Protein AF-A0A7S2H1F2-F1 (afdb_monomer)

Sequence (102 aa):
DGMLYHALPGRTVLTLVASVLFWLPLVRELCVWTRCIDASKPVAERALRKKCSLMIIPGGEAEQIATAYGREEVKLRKRFGFVKLALAHDAALVPCYVFGCV

Radius of gyration: 14.15 Å; Cα contacts (8 Å, |Δi|>4): 100; chains: 1; bounding box: 30×34×37 Å

Structure (mmCIF, N/CA/C/O backbone):
data_AF-A0A7S2H1F2-F1
#
_entry.id   AF-A0A7S2H1F2-F1
#
loop_
_atom_site.group_PDB
_atom_site.id
_atom_site.type_symbol
_atom_site.label_atom_id
_atom_site.label_alt_id
_atom_site.label_comp_id
_atom_site.label_asym_id
_atom_site.label_entity_id
_atom_site.label_seq_id
_atom_site.pdbx_PDB_ins_code
_atom_site.Cartn_x
_atom_site.Cartn_y
_atom_site.Cartn_z
_atom_site.occupancy
_atom_site.B_iso_or_equiv
_atom_site.auth_seq_id
_atom_site.auth_comp_id
_atom_site.auth_asym_id
_atom_site.auth_atom_id
_atom_site.pdbx_PDB_model_num
ATOM 1 N N . ASP A 1 1 ? -12.274 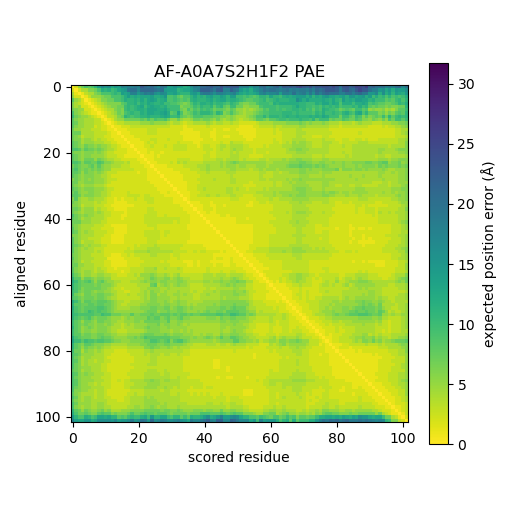16.152 -3.257 1.00 50.66 1 ASP A N 1
ATOM 2 C CA . ASP A 1 1 ? -13.057 14.910 -3.046 1.00 50.66 1 ASP A CA 1
ATOM 3 C C . ASP A 1 1 ? -12.289 13.607 -3.287 1.00 50.66 1 ASP A C 1
ATOM 5 O O . ASP A 1 1 ? -12.767 12.559 -2.887 1.00 50.66 1 ASP A O 1
ATOM 9 N N . GLY A 1 2 ? -11.041 13.646 -3.779 1.00 56.06 2 GLY A N 1
ATOM 10 C CA . GLY A 1 2 ? -10.198 12.455 -3.966 1.00 56.06 2 GLY A CA 1
ATOM 11 C C . GLY A 1 2 ? -10.497 11.739 -5.286 1.00 56.06 2 GLY A C 1
ATOM 12 O O . GLY A 1 2 ? -11.649 11.652 -5.699 1.00 56.06 2 GLY A O 1
ATOM 13 N N . MET A 1 3 ? -9.460 11.219 -5.951 1.00 61.94 3 MET A N 1
ATOM 14 C CA . MET A 1 3 ? -9.554 10.607 -7.293 1.00 61.94 3 MET A CA 1
ATOM 15 C C . MET A 1 3 ? -10.586 9.471 -7.413 1.00 61.94 3 MET A C 1
ATOM 17 O O . MET A 1 3 ? -11.028 9.165 -8.513 1.00 61.94 3 MET A O 1
ATOM 21 N N . LEU A 1 4 ? -10.970 8.838 -6.301 1.00 66.75 4 LEU A N 1
ATOM 22 C CA . LEU A 1 4 ? -11.790 7.622 -6.292 1.00 66.75 4 LEU A CA 1
ATOM 23 C C . LEU A 1 4 ? -13.218 7.831 -5.797 1.00 66.75 4 LEU A C 1
ATOM 25 O O . LEU A 1 4 ? -13.968 6.863 -5.734 1.00 66.75 4 LEU A O 1
ATOM 29 N N . TYR A 1 5 ? -13.613 9.055 -5.439 1.00 66.19 5 TYR A N 1
ATOM 30 C CA . TYR A 1 5 ? -14.941 9.300 -4.866 1.00 66.19 5 TYR A CA 1
ATOM 31 C C . TYR A 1 5 ? -16.075 8.822 -5.780 1.00 66.19 5 TYR A C 1
ATOM 33 O O . TYR A 1 5 ? -17.022 8.193 -5.315 1.00 66.19 5 TYR A O 1
ATOM 41 N N . HIS A 1 6 ? -15.933 9.044 -7.089 1.00 71.00 6 HIS A N 1
ATOM 42 C CA . HIS A 1 6 ? -16.897 8.570 -8.083 1.00 71.00 6 HIS A CA 1
ATOM 43 C C . HIS A 1 6 ? -16.872 7.050 -8.276 1.00 71.00 6 HIS A C 1
ATOM 45 O O . HIS A 1 6 ? -17.910 6.458 -8.555 1.00 71.00 6 HIS A O 1
ATOM 51 N N . ALA A 1 7 ? -15.710 6.413 -8.115 1.00 71.62 7 ALA A 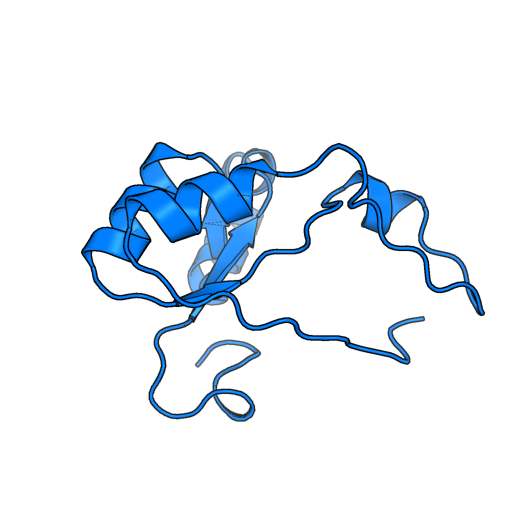N 1
ATOM 52 C CA . ALA A 1 7 ? -15.564 4.969 -8.284 1.00 71.62 7 ALA A CA 1
ATOM 53 C C . ALA A 1 7 ? -16.046 4.176 -7.055 1.00 71.62 7 ALA A C 1
ATOM 55 O O . ALA A 1 7 ? -16.467 3.031 -7.188 1.00 71.62 7 ALA A O 1
ATOM 56 N N . LEU A 1 8 ? -15.976 4.768 -5.856 1.00 77.44 8 LEU A N 1
ATOM 57 C CA . LEU A 1 8 ? -16.294 4.120 -4.579 1.00 77.44 8 LEU A CA 1
ATOM 58 C C . LEU A 1 8 ? -17.170 5.036 -3.696 1.00 77.44 8 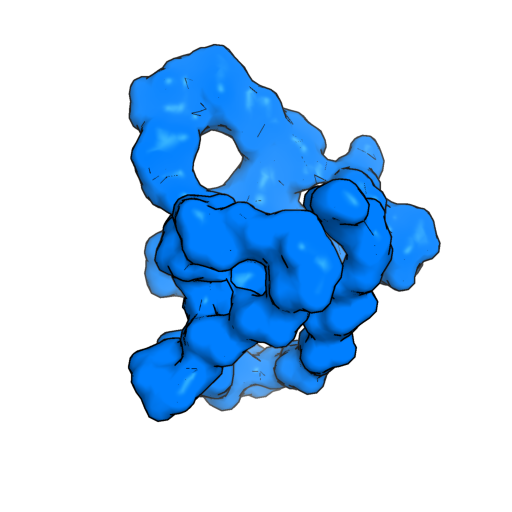LEU A C 1
ATOM 60 O O . LEU A 1 8 ? -16.707 5.528 -2.658 1.00 77.44 8 LEU A O 1
ATOM 64 N N . PRO A 1 9 ? -18.440 5.273 -4.080 1.00 75.62 9 PRO A N 1
ATOM 65 C CA . PRO A 1 9 ? -19.320 6.191 -3.364 1.00 75.62 9 PRO A CA 1
ATOM 66 C C . PRO A 1 9 ? -19.563 5.734 -1.920 1.00 75.62 9 PRO A C 1
ATOM 68 O O . PRO A 1 9 ? -19.742 4.550 -1.629 1.00 75.62 9 PRO A O 1
ATOM 71 N N . GLY A 1 10 ? -19.558 6.691 -0.989 1.00 81.31 10 GLY A N 1
ATOM 72 C CA . GLY A 1 10 ? -19.806 6.435 0.435 1.00 81.31 10 GLY A CA 1
ATOM 73 C C . GLY A 1 10 ? -18.654 5.758 1.188 1.00 81.31 10 GLY A C 1
ATOM 74 O O . GLY A 1 10 ? -18.820 5.395 2.354 1.00 81.31 10 GLY A O 1
ATOM 75 N N . ARG A 1 11 ? -17.478 5.587 0.566 1.00 82.38 11 ARG A N 1
ATOM 76 C CA . ARG A 1 11 ? -16.289 5.026 1.222 1.00 82.38 11 ARG A CA 1
ATOM 77 C C . ARG A 1 11 ? -15.200 6.078 1.384 1.00 82.38 11 ARG A C 1
ATOM 79 O O . ARG A 1 11 ? -14.760 6.710 0.430 1.00 82.38 11 ARG A O 1
ATOM 86 N N . THR A 1 12 ? -14.702 6.212 2.610 1.00 88.44 12 THR A N 1
ATOM 87 C CA . THR A 1 12 ? -13.500 6.999 2.886 1.00 88.44 12 THR A CA 1
ATOM 88 C C . THR A 1 12 ? -12.276 6.183 2.495 1.00 88.44 12 THR A C 1
ATOM 90 O O . THR A 1 12 ? -11.764 5.404 3.301 1.00 88.44 12 THR A O 1
ATOM 93 N N . VAL A 1 13 ? -11.823 6.356 1.255 1.00 91.31 13 VAL A N 1
ATOM 94 C CA . VAL A 1 13 ? -10.616 5.706 0.734 1.00 91.31 13 VAL A CA 1
ATOM 95 C C . VAL A 1 13 ? -9.394 6.578 1.017 1.00 91.31 13 VAL A C 1
ATOM 97 O O . VAL A 1 13 ? -9.427 7.797 0.821 1.00 91.31 13 VAL A O 1
ATOM 100 N N . LEU A 1 14 ? -8.333 5.952 1.521 1.00 93.69 14 LEU A N 1
ATOM 101 C CA . LEU A 1 14 ? -7.014 6.547 1.715 1.00 93.69 14 LEU A CA 1
ATOM 102 C C . LEU A 1 14 ? -5.989 5.742 0.917 1.00 93.69 14 LEU A C 1
ATOM 104 O O . LEU A 1 14 ? -5.969 4.512 0.995 1.00 93.69 14 LEU A O 1
ATOM 108 N N . THR A 1 15 ? -5.133 6.430 0.171 1.00 93.62 15 THR A N 1
ATOM 109 C CA . THR A 1 15 ? -4.126 5.783 -0.679 1.00 93.62 15 THR A CA 1
ATOM 110 C C . THR A 1 15 ? -2.798 5.711 0.057 1.00 93.62 15 THR A C 1
ATOM 112 O O . THR A 1 15 ? -2.305 6.730 0.538 1.00 93.62 15 THR A O 1
ATOM 115 N N . LEU A 1 16 ? -2.209 4.519 0.159 1.00 94.75 16 LEU A N 1
ATOM 116 C CA . LEU A 1 16 ? -0.876 4.365 0.736 1.00 94.75 16 LEU A CA 1
ATOM 117 C C . LEU A 1 16 ? 0.188 4.757 -0.291 1.00 94.75 16 LEU A C 1
ATOM 119 O O . LEU A 1 16 ? 0.224 4.202 -1.389 1.00 94.75 16 LEU A O 1
ATOM 123 N N . VAL A 1 17 ? 1.074 5.679 0.081 1.00 94.19 17 VAL A N 1
ATOM 124 C CA . VAL A 1 17 ? 2.169 6.155 -0.775 1.00 94.19 17 VAL A CA 1
ATOM 125 C C . VAL A 1 17 ? 3.513 6.119 -0.049 1.00 94.19 17 VAL A C 1
ATOM 127 O O . VAL A 1 17 ? 3.578 6.019 1.179 1.00 94.19 17 VAL A O 1
ATOM 130 N N . ALA A 1 18 ? 4.604 6.176 -0.814 1.00 92.69 18 ALA A N 1
ATOM 131 C CA . ALA A 1 18 ? 5.956 6.113 -0.273 1.00 92.69 18 ALA A CA 1
ATOM 132 C C . ALA A 1 18 ? 6.229 7.260 0.717 1.00 92.69 18 ALA A C 1
ATOM 134 O O . ALA A 1 18 ? 5.904 8.419 0.455 1.00 92.69 18 ALA A O 1
ATOM 135 N N . SER A 1 19 ? 6.884 6.936 1.834 1.00 92.00 19 SER A N 1
ATOM 136 C CA . SER A 1 19 ? 7.187 7.879 2.920 1.00 92.00 19 SER A CA 1
ATOM 137 C C . SER A 1 19 ? 8.026 9.078 2.473 1.00 92.00 19 SER A C 1
ATOM 139 O O . SER A 1 19 ? 7.865 10.180 2.995 1.00 92.00 19 SER A O 1
ATOM 141 N N . VAL A 1 20 ? 8.868 8.888 1.452 1.00 91.00 20 VAL A N 1
ATOM 142 C CA . VAL A 1 20 ? 9.705 9.939 0.854 1.00 91.00 20 VAL A CA 1
ATOM 143 C C . VAL A 1 20 ? 8.890 11.132 0.340 1.00 91.00 20 VAL A C 1
ATOM 145 O O . VAL A 1 20 ? 9.365 12.264 0.389 1.00 91.00 20 VAL A O 1
ATOM 148 N N . LEU A 1 21 ? 7.634 10.922 -0.078 1.00 90.69 21 LEU A N 1
ATOM 149 C CA . LEU A 1 21 ? 6.761 12.008 -0.537 1.00 90.69 21 LEU A CA 1
ATOM 150 C C . LEU A 1 21 ? 6.413 12.995 0.587 1.00 90.69 21 LEU A C 1
ATOM 152 O O . LEU A 1 21 ? 6.125 14.157 0.317 1.00 90.69 21 LEU A O 1
ATOM 156 N N . PHE A 1 22 ? 6.482 12.557 1.848 1.00 91.62 22 PHE A N 1
ATOM 157 C CA . PHE A 1 22 ? 6.199 13.391 3.016 1.00 91.62 22 PHE A CA 1
ATOM 158 C C . PHE A 1 22 ? 7.414 14.191 3.505 1.00 91.62 22 PHE A C 1
ATOM 160 O O . PHE A 1 22 ? 7.272 14.990 4.429 1.00 91.62 22 PHE A O 1
ATOM 167 N N . TRP A 1 23 ? 8.596 14.001 2.911 1.00 93.38 23 TRP A N 1
ATOM 168 C CA . TRP A 1 23 ? 9.808 14.745 3.280 1.00 93.38 23 TRP A CA 1
ATOM 169 C C . TRP A 1 23 ? 9.908 16.093 2.560 1.00 93.38 23 TRP A C 1
ATOM 171 O O . TRP A 1 23 ? 10.527 17.023 3.070 1.00 93.38 23 TRP A O 1
ATOM 181 N N . LEU A 1 24 ? 9.271 16.216 1.393 1.00 93.00 24 LEU A N 1
ATOM 182 C CA . LEU A 1 24 ? 9.212 17.454 0.623 1.00 93.00 24 LEU A CA 1
ATOM 183 C C . LEU A 1 24 ? 7.915 18.205 0.963 1.00 93.00 24 LEU A C 1
ATOM 185 O O . LEU A 1 24 ? 6.838 17.682 0.677 1.00 93.00 24 LEU A O 1
ATOM 189 N N . PRO A 1 25 ? 7.968 19.427 1.525 1.00 90.75 25 PRO A N 1
ATOM 190 C CA . PRO A 1 25 ? 6.782 20.101 2.059 1.00 90.75 25 PRO A CA 1
ATOM 191 C C . PRO A 1 25 ? 5.693 20.342 1.004 1.00 90.75 25 PRO A C 1
ATOM 193 O O . PRO A 1 25 ? 4.528 20.079 1.269 1.00 90.75 25 PRO A O 1
ATOM 196 N N . LEU A 1 26 ? 6.048 20.745 -0.220 1.00 95.00 26 LEU A N 1
ATOM 197 C CA . LEU A 1 26 ? 5.061 20.957 -1.290 1.00 95.00 26 LEU A CA 1
ATOM 198 C C . LEU A 1 26 ? 4.394 19.648 -1.745 1.00 95.00 26 LEU A C 1
ATOM 200 O O . LEU A 1 26 ? 3.180 19.590 -1.925 1.00 95.00 26 LEU A O 1
ATOM 204 N N . VAL A 1 27 ? 5.182 18.581 -1.897 1.00 92.94 27 VAL A N 1
ATOM 205 C CA . VAL A 1 27 ? 4.680 17.259 -2.306 1.00 92.94 27 VAL A CA 1
ATOM 206 C C . VAL A 1 27 ? 3.802 16.658 -1.212 1.00 92.94 27 VAL A C 1
ATOM 208 O O . VAL A 1 27 ? 2.756 16.079 -1.504 1.00 92.94 27 VAL A O 1
ATOM 211 N N . ARG A 1 28 ? 4.187 16.850 0.052 1.00 92.38 28 ARG A N 1
ATOM 212 C CA . ARG A 1 28 ? 3.415 16.448 1.225 1.00 92.38 28 ARG A CA 1
ATOM 213 C C . ARG A 1 28 ? 2.019 17.055 1.218 1.00 92.38 28 ARG A C 1
ATOM 215 O O . ARG A 1 28 ? 1.055 16.314 1.396 1.00 92.38 28 ARG A O 1
ATOM 222 N N . GLU A 1 29 ? 1.900 18.363 1.002 1.00 93.19 29 GLU A N 1
ATOM 223 C CA . GLU A 1 29 ? 0.591 19.025 0.988 1.00 93.19 29 GLU A CA 1
ATOM 224 C C . GLU A 1 29 ? -0.285 18.513 -0.166 1.00 93.19 29 GLU A C 1
ATOM 226 O O . GLU A 1 29 ? -1.460 18.209 0.044 1.00 93.19 29 GLU A O 1
ATOM 231 N N . LEU A 1 30 ? 0.291 18.286 -1.355 1.00 90.94 30 LEU A N 1
ATOM 232 C CA . LEU A 1 30 ? -0.423 17.657 -2.476 1.00 90.94 30 LEU A CA 1
ATOM 233 C C . LEU A 1 30 ? -0.888 16.228 -2.148 1.00 90.94 30 LEU A C 1
ATOM 235 O O . LEU A 1 30 ? -2.019 15.850 -2.466 1.00 90.94 30 LEU A O 1
ATOM 239 N N . CYS A 1 31 ? -0.051 15.434 -1.477 1.00 90.81 31 CYS A N 1
ATOM 240 C CA . CYS A 1 31 ? -0.414 14.089 -1.032 1.00 90.81 31 CYS A CA 1
ATOM 241 C C . CYS A 1 31 ? -1.586 14.129 -0.045 1.00 90.81 31 CYS A C 1
ATOM 243 O O . CYS A 1 31 ? -2.572 13.415 -0.221 1.00 90.81 31 CYS A O 1
ATOM 245 N N . VAL A 1 32 ? -1.526 14.990 0.971 1.00 89.31 32 VAL A N 1
ATOM 246 C CA . VAL A 1 32 ? -2.600 15.110 1.967 1.00 89.31 32 VAL A CA 1
ATOM 247 C C . VAL A 1 32 ? -3.896 15.604 1.317 1.00 89.31 32 VAL A C 1
ATOM 249 O O . VAL A 1 32 ? -4.966 15.055 1.595 1.00 89.31 32 VAL A O 1
ATOM 252 N N . TRP A 1 33 ? -3.814 16.568 0.394 1.00 89.25 33 TRP A N 1
ATOM 253 C CA . TRP A 1 33 ? -4.977 17.086 -0.333 1.00 89.25 33 TRP A CA 1
ATOM 254 C C . TRP A 1 33 ? -5.664 16.010 -1.190 1.00 89.25 33 TRP A C 1
ATOM 256 O O . TRP A 1 33 ? -6.893 15.950 -1.264 1.00 89.25 33 TRP A O 1
ATOM 266 N N . THR A 1 34 ? -4.881 15.094 -1.765 1.00 87.75 34 THR A N 1
ATOM 267 C CA . THR A 1 34 ? -5.369 13.949 -2.555 1.00 87.75 34 THR A CA 1
ATOM 268 C C . THR A 1 34 ? -5.743 12.722 -1.716 1.00 87.75 34 THR A C 1
ATOM 270 O O . THR A 1 34 ? -6.101 11.687 -2.275 1.00 87.75 34 THR A O 1
ATOM 273 N N . ARG A 1 35 ? -5.762 12.843 -0.378 1.00 90.50 35 ARG A N 1
ATOM 274 C CA . ARG A 1 35 ? -6.067 11.763 0.584 1.00 90.50 35 ARG A CA 1
ATOM 275 C C . ARG A 1 35 ? -5.049 10.615 0.594 1.00 90.50 35 ARG A C 1
ATOM 277 O O . ARG A 1 35 ? -5.381 9.487 0.972 1.00 90.50 35 ARG A O 1
ATOM 284 N N . CYS A 1 36 ? -3.808 10.905 0.229 1.00 93.38 36 CYS A N 1
ATOM 285 C CA . CYS A 1 36 ? -2.693 9.986 0.384 1.00 93.38 36 CYS A CA 1
ATOM 286 C C . CYS A 1 36 ? -2.153 10.025 1.820 1.00 93.38 36 CYS A C 1
ATOM 288 O O . CYS A 1 36 ? -2.085 11.077 2.459 1.00 93.38 36 CYS A O 1
ATOM 290 N N . ILE A 1 37 ? -1.744 8.864 2.323 1.00 95.06 37 ILE A N 1
ATOM 291 C CA . ILE A 1 37 ? -1.108 8.691 3.629 1.00 95.06 37 ILE A CA 1
ATOM 292 C C . ILE A 1 37 ? 0.138 7.817 3.480 1.00 95.06 37 ILE A C 1
ATOM 294 O O . ILE A 1 37 ? 0.283 7.062 2.520 1.00 95.06 37 ILE A O 1
ATOM 298 N N . ASP A 1 38 ? 1.041 7.917 4.445 1.00 94.69 38 ASP A N 1
ATOM 299 C CA . ASP A 1 38 ? 2.267 7.126 4.483 1.00 94.69 38 ASP A CA 1
ATOM 300 C C . ASP A 1 38 ? 1.976 5.610 4.508 1.00 94.69 38 ASP A C 1
ATOM 302 O O . ASP A 1 38 ? 1.112 5.139 5.251 1.00 94.69 38 ASP A O 1
ATOM 306 N N . ALA A 1 39 ? 2.701 4.843 3.687 1.00 94.69 39 ALA A N 1
ATOM 307 C CA . ALA A 1 39 ? 2.527 3.396 3.543 1.00 94.69 39 ALA A CA 1
ATOM 308 C C . ALA A 1 39 ? 3.071 2.556 4.716 1.00 94.69 39 ALA A C 1
ATOM 310 O O . ALA A 1 39 ? 3.034 1.323 4.667 1.00 94.69 39 ALA A O 1
ATOM 311 N N . SER A 1 40 ? 3.585 3.179 5.777 1.00 94.75 40 SER A N 1
ATOM 312 C CA . SER A 1 40 ? 4.050 2.473 6.966 1.00 94.75 40 SER A CA 1
ATOM 313 C C . SER A 1 40 ? 2.911 1.741 7.670 1.00 94.75 40 SER A C 1
ATOM 315 O O . SER A 1 40 ? 1.770 2.201 7.786 1.00 94.75 40 SER A O 1
ATOM 317 N N . LYS A 1 41 ? 3.255 0.573 8.215 1.00 94.75 41 LYS A N 1
ATOM 318 C CA . LYS A 1 41 ? 2.320 -0.295 8.930 1.00 94.75 41 LYS A CA 1
ATOM 319 C C . LYS A 1 41 ? 1.536 0.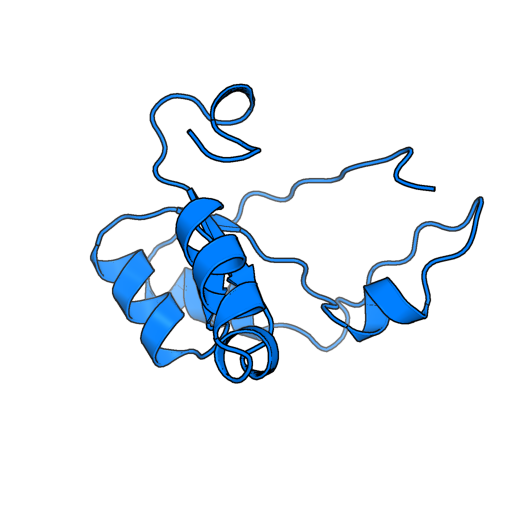438 10.038 1.00 94.75 41 LYS A C 1
ATOM 321 O O . LYS A 1 41 ? 0.314 0.318 10.031 1.00 94.75 41 LYS A O 1
ATOM 326 N N . PRO A 1 42 ? 2.144 1.249 10.931 1.00 96.44 42 PRO A N 1
ATOM 327 C CA . PRO A 1 42 ? 1.393 1.916 12.001 1.00 96.44 42 PRO A CA 1
ATOM 328 C C . PRO A 1 42 ? 0.327 2.895 11.488 1.00 96.44 42 PRO A C 1
ATOM 330 O O . PRO A 1 42 ? -0.719 3.064 12.123 1.00 96.44 42 PRO A O 1
ATOM 333 N N . VAL A 1 43 ? 0.586 3.549 10.351 1.00 96.69 43 VAL A N 1
ATOM 334 C CA . VAL A 1 43 ? -0.348 4.481 9.709 1.00 96.69 43 VAL A CA 1
ATOM 335 C C . VAL A 1 43 ? -1.501 3.713 9.068 1.00 96.69 43 VAL A C 1
ATOM 337 O O . VAL A 1 43 ? -2.664 4.043 9.316 1.00 96.69 43 VAL A O 1
ATOM 340 N N . ALA A 1 44 ? -1.195 2.638 8.341 1.00 97.00 44 ALA A N 1
ATOM 341 C CA . ALA A 1 44 ? -2.197 1.766 7.740 1.00 97.00 44 ALA A CA 1
ATOM 342 C C . ALA A 1 44 ? -3.118 1.123 8.798 1.00 97.00 44 ALA A C 1
ATOM 344 O O . ALA A 1 44 ? -4.342 1.210 8.695 1.00 97.00 44 ALA A O 1
ATOM 345 N N . GLU A 1 45 ? -2.559 0.569 9.877 1.00 97.25 45 GLU A N 1
ATOM 346 C CA . GLU A 1 45 ? -3.345 0.001 10.981 1.00 97.25 45 GLU A CA 1
ATOM 347 C C . GLU A 1 45 ? -4.241 1.056 11.650 1.00 97.25 45 GLU A C 1
ATOM 349 O O . GLU A 1 45 ? -5.392 0.786 11.997 1.00 97.25 45 GLU A O 1
ATOM 354 N N . ARG A 1 46 ? -3.738 2.288 11.827 1.00 97.38 46 ARG A N 1
ATOM 355 C CA . ARG A 1 46 ? -4.521 3.398 12.392 1.00 97.38 46 ARG A CA 1
ATOM 356 C C . ARG A 1 46 ? -5.711 3.754 11.505 1.00 97.38 46 ARG A C 1
ATOM 358 O O . ARG A 1 46 ? -6.788 4.017 12.035 1.00 97.38 46 ARG A O 1
ATOM 365 N N . ALA A 1 47 ? -5.527 3.768 10.189 1.00 96.81 47 ALA A N 1
ATOM 366 C CA . ALA A 1 47 ? -6.601 4.019 9.235 1.00 96.81 47 ALA A CA 1
ATOM 367 C C . ALA A 1 47 ? -7.655 2.897 9.240 1.00 96.81 47 ALA A C 1
ATOM 369 O O . ALA A 1 47 ? -8.850 3.188 9.305 1.00 96.81 47 ALA A O 1
ATOM 370 N N . LEU A 1 48 ? -7.232 1.629 9.277 1.00 96.12 48 LEU A N 1
ATOM 371 C CA . LEU A 1 48 ? -8.148 0.484 9.364 1.00 96.12 48 LEU A CA 1
ATOM 372 C C . LEU A 1 48 ? -8.943 0.473 10.677 1.00 96.12 48 LEU A C 1
ATOM 374 O O . LEU A 1 48 ? -10.152 0.243 10.663 1.00 96.12 48 LEU A O 1
ATOM 378 N N . ARG A 1 49 ? -8.315 0.818 11.813 1.00 96.38 49 ARG A N 1
ATOM 379 C CA . ARG A 1 49 ? -9.026 0.995 13.097 1.00 96.38 49 ARG A CA 1
ATOM 380 C C . ARG A 1 49 ? -10.104 2.078 13.032 1.00 96.38 49 ARG A C 1
ATOM 382 O O . ARG A 1 49 ? -11.134 1.945 13.682 1.00 96.38 49 ARG A O 1
ATOM 389 N N . LYS A 1 50 ? -9.898 3.120 12.221 1.00 95.88 50 LYS A N 1
ATOM 390 C CA . LYS A 1 50 ? -10.887 4.179 11.952 1.00 95.88 50 LYS A CA 1
ATOM 391 C C . LYS A 1 50 ? -11.937 3.789 10.903 1.00 95.88 50 LYS A C 1
ATOM 393 O O . LYS A 1 50 ? -12.687 4.653 10.459 1.00 95.88 50 LYS A O 1
ATOM 398 N N . LYS A 1 51 ? -11.991 2.515 10.496 1.00 93.81 51 LYS A N 1
ATOM 399 C CA . LYS A 1 51 ? -12.913 1.989 9.477 1.00 93.81 51 LYS A CA 1
ATOM 400 C C . LYS A 1 51 ? -12.780 2.689 8.115 1.00 93.81 51 LYS A C 1
ATOM 402 O O . LYS A 1 51 ? -13.734 2.731 7.342 1.00 93.81 51 LYS A O 1
ATOM 407 N N . CYS A 1 52 ? -11.599 3.231 7.808 1.00 93.94 52 CYS A N 1
ATOM 408 C CA . CYS A 1 52 ? -11.286 3.719 6.468 1.00 93.94 52 CYS A CA 1
ATOM 409 C C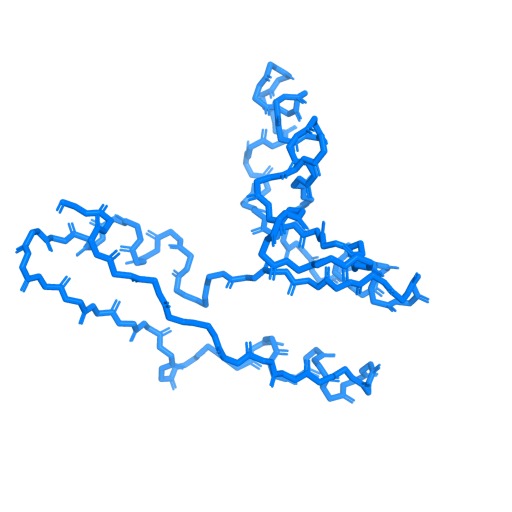 . CYS A 1 52 ? -10.934 2.549 5.540 1.00 93.94 52 CYS A C 1
ATOM 411 O O . CYS A 1 52 ? -10.387 1.537 5.978 1.00 93.94 52 CYS A O 1
ATOM 413 N N . SER A 1 53 ? -11.203 2.716 4.248 1.00 93.88 53 SER A N 1
ATOM 414 C CA . SER A 1 53 ? -10.730 1.809 3.203 1.00 93.88 53 SER A CA 1
ATOM 415 C C . SER A 1 53 ? -9.322 2.216 2.772 1.00 93.88 53 SER A C 1
ATOM 417 O O . SER A 1 53 ? -9.030 3.407 2.661 1.00 93.88 53 SER A O 1
ATOM 419 N N . LEU A 1 54 ? -8.453 1.239 2.519 1.00 94.94 54 LEU A N 1
ATOM 420 C CA . LEU A 1 54 ? -7.092 1.483 2.045 1.00 94.94 54 LEU A CA 1
ATOM 421 C C . LEU A 1 54 ? -6.941 1.050 0.590 1.00 94.94 54 LEU A C 1
ATOM 423 O O . LEU A 1 54 ? -7.298 -0.074 0.245 1.00 94.94 54 LEU A O 1
ATOM 427 N N . MET A 1 55 ? -6.371 1.927 -0.233 1.00 93.75 55 MET A N 1
ATOM 428 C CA . MET 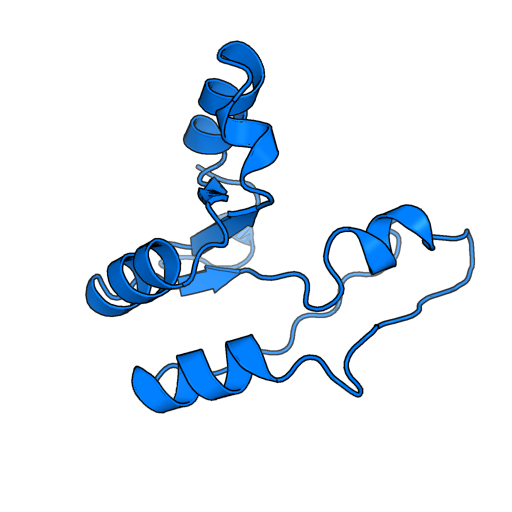A 1 55 ? -5.905 1.591 -1.574 1.00 93.75 55 MET A CA 1
ATOM 429 C C . MET A 1 55 ? -4.392 1.403 -1.554 1.00 93.75 55 MET A C 1
ATOM 431 O O . MET A 1 55 ? -3.658 2.216 -0.987 1.00 93.75 55 MET A O 1
ATOM 435 N N . ILE A 1 56 ? -3.933 0.336 -2.201 1.00 93.31 56 ILE A N 1
ATOM 436 C CA . ILE A 1 56 ? -2.519 -0.001 -2.336 1.00 93.31 56 ILE A CA 1
ATOM 437 C C . ILE A 1 56 ? -2.232 -0.486 -3.753 1.00 93.31 56 ILE A C 1
ATOM 439 O O . ILE A 1 56 ? -3.077 -1.125 -4.375 1.00 93.31 56 ILE A O 1
ATOM 443 N N . ILE A 1 57 ? -1.011 -0.241 -4.215 1.00 92.12 57 ILE A N 1
ATOM 444 C CA . ILE A 1 57 ? -0.445 -0.871 -5.408 1.00 92.12 57 ILE A CA 1
ATOM 445 C C . ILE A 1 57 ? 0.619 -1.855 -4.900 1.00 92.12 57 ILE A C 1
ATOM 447 O O . ILE A 1 57 ? 1.640 -1.404 -4.373 1.00 92.12 57 ILE A O 1
ATOM 451 N N . PRO A 1 58 ? 0.384 -3.181 -4.948 1.00 91.56 58 PRO A N 1
ATOM 452 C CA . PRO A 1 58 ? 1.219 -4.160 -4.247 1.00 91.56 58 PRO A CA 1
ATOM 453 C C . PRO A 1 58 ? 2.707 -4.133 -4.614 1.00 91.56 58 PRO A C 1
ATOM 455 O O . PRO A 1 58 ? 3.548 -4.348 -3.734 1.00 91.56 58 PRO A O 1
ATOM 458 N N . GLY A 1 59 ? 3.051 -3.875 -5.880 1.00 89.19 59 GLY A N 1
ATOM 459 C CA . GLY A 1 59 ? 4.445 -3.766 -6.302 1.00 89.19 59 GLY A CA 1
ATOM 460 C C . GLY A 1 59 ? 5.063 -2.383 -6.117 1.00 89.19 59 GLY A C 1
ATOM 461 O O . GLY A 1 59 ? 6.283 -2.274 -6.241 1.00 89.19 59 GLY A O 1
ATOM 462 N N . GLY A 1 60 ? 4.268 -1.364 -5.775 1.00 89.25 60 GLY A N 1
ATOM 463 C CA . GLY A 1 60 ? 4.736 -0.022 -5.427 1.00 89.25 60 GLY A CA 1
ATOM 464 C C . GLY A 1 60 ? 5.685 0.572 -6.469 1.00 89.25 60 GLY A C 1
ATOM 465 O O . GLY A 1 60 ? 5.414 0.545 -7.670 1.00 89.25 60 GLY A O 1
ATOM 466 N N . GLU A 1 61 ? 6.833 1.067 -6.007 1.00 88.25 61 GLU A N 1
ATOM 467 C CA . GLU A 1 61 ? 7.879 1.650 -6.851 1.00 88.25 61 GLU A CA 1
ATOM 468 C C . GLU A 1 61 ? 8.397 0.676 -7.918 1.00 88.25 61 GLU A C 1
ATOM 470 O O . GLU A 1 61 ? 8.729 1.076 -9.030 1.00 88.25 61 GLU A O 1
ATOM 475 N N . ALA A 1 62 ? 8.434 -0.623 -7.612 1.00 89.25 62 ALA A N 1
ATOM 476 C CA . ALA A 1 62 ? 9.000 -1.622 -8.508 1.00 89.25 62 ALA A CA 1
ATOM 477 C C . ALA A 1 62 ? 8.090 -1.951 -9.701 1.00 89.25 62 ALA A C 1
ATOM 479 O O . ALA A 1 62 ? 8.593 -2.481 -10.694 1.00 89.25 62 ALA A O 1
ATOM 480 N N . GLU A 1 63 ? 6.782 -1.706 -9.590 1.00 89.44 63 GLU A N 1
ATOM 481 C CA . GLU A 1 63 ? 5.835 -1.745 -10.715 1.00 89.44 63 GLU A CA 1
ATOM 482 C C . GLU A 1 63 ? 5.905 -0.440 -11.513 1.00 89.44 63 GLU A C 1
ATOM 484 O O . GLU A 1 63 ? 6.029 -0.485 -12.733 1.00 89.44 63 GLU A O 1
ATOM 489 N N . GLN A 1 64 ? 5.956 0.710 -10.829 1.00 89.00 64 GLN A N 1
ATOM 490 C CA . GLN A 1 64 ? 6.059 2.030 -11.467 1.00 89.00 64 GLN A CA 1
ATOM 491 C C . GLN A 1 64 ? 7.308 2.154 -12.354 1.00 89.00 64 GLN A C 1
ATOM 493 O O . GLN A 1 64 ? 7.216 2.594 -13.493 1.00 89.00 64 GLN A O 1
ATOM 498 N N . ILE A 1 65 ? 8.472 1.715 -11.865 1.00 89.94 65 ILE A N 1
ATOM 499 C CA . ILE A 1 65 ? 9.738 1.771 -12.618 1.00 89.94 65 ILE A CA 1
ATOM 500 C C . ILE A 1 65 ? 9.749 0.781 -13.793 1.00 89.94 65 ILE A C 1
ATOM 502 O O . ILE A 1 65 ? 10.378 1.039 -14.814 1.00 89.94 65 ILE A O 1
ATOM 506 N N . ALA A 1 66 ? 9.086 -0.369 -13.651 1.00 89.12 66 ALA A N 1
ATOM 507 C CA . ALA A 1 66 ? 9.077 -1.426 -14.664 1.00 89.12 66 ALA A CA 1
ATOM 508 C C . ALA A 1 66 ? 7.936 -1.287 -15.688 1.00 89.12 66 ALA A C 1
ATOM 510 O O . ALA A 1 66 ? 7.792 -2.155 -16.549 1.00 89.12 66 ALA A O 1
ATOM 511 N N . THR A 1 67 ? 7.116 -0.238 -15.577 1.00 89.00 67 THR A N 1
ATOM 512 C CA . THR A 1 67 ? 5.964 -0.016 -16.454 1.00 89.00 67 THR A CA 1
ATOM 513 C C . THR A 1 67 ? 6.438 0.211 -17.890 1.00 89.00 67 THR A C 1
ATOM 515 O O . THR A 1 67 ? 7.316 1.036 -18.139 1.00 89.00 67 THR A O 1
ATOM 518 N N . ALA A 1 68 ? 5.863 -0.529 -18.839 1.00 88.56 68 ALA A N 1
ATOM 519 C CA . ALA A 1 68 ? 6.205 -0.446 -20.253 1.00 88.56 68 ALA A CA 1
ATOM 520 C C . ALA A 1 68 ? 4.940 -0.522 -21.112 1.00 88.56 68 ALA A C 1
ATOM 522 O O . ALA A 1 68 ? 4.019 -1.281 -20.811 1.00 88.56 68 ALA A O 1
ATOM 523 N N . TYR A 1 69 ? 4.912 0.247 -22.201 1.00 88.81 69 TYR A N 1
ATOM 524 C CA . TYR A 1 69 ? 3.780 0.259 -23.124 1.00 88.81 69 TYR A CA 1
ATOM 525 C C . TYR A 1 69 ? 3.488 -1.148 -23.666 1.00 88.81 69 TYR A C 1
ATOM 527 O O . TYR A 1 69 ? 4.400 -1.870 -24.075 1.00 88.81 69 TYR A O 1
ATOM 535 N N . GLY A 1 70 ? 2.212 -1.540 -23.650 1.00 88.00 70 GLY A N 1
ATOM 536 C CA . GLY A 1 70 ? 1.761 -2.861 -24.095 1.00 88.00 70 GLY A CA 1
ATOM 537 C C . GLY A 1 70 ? 2.123 -4.023 -23.159 1.00 88.00 70 GLY A C 1
ATOM 538 O O . GLY A 1 70 ? 1.927 -5.178 -23.540 1.00 88.00 70 GLY A O 1
ATOM 539 N N . ARG A 1 71 ? 2.644 -3.755 -21.951 1.00 88.31 71 ARG A N 1
ATOM 540 C CA . ARG A 1 71 ? 3.000 -4.781 -20.963 1.00 88.31 71 ARG A CA 1
ATOM 541 C C . ARG A 1 71 ? 2.377 -4.491 -19.601 1.00 88.31 71 ARG A C 1
ATOM 543 O O . ARG A 1 71 ? 2.722 -3.523 -18.936 1.00 88.31 71 ARG A O 1
ATOM 550 N N . GLU A 1 72 ? 1.548 -5.424 -19.154 1.00 87.69 72 GLU A N 1
ATOM 551 C CA . GLU A 1 72 ? 0.871 -5.388 -17.858 1.00 87.69 72 GLU A CA 1
ATOM 552 C C . GLU A 1 72 ? 1.524 -6.421 -16.928 1.00 87.69 72 GLU A C 1
ATOM 554 O O . GLU A 1 72 ? 1.409 -7.630 -17.143 1.00 87.69 72 GLU A O 1
ATOM 559 N N . GLU A 1 73 ? 2.261 -5.968 -15.912 1.00 88.50 73 GLU A N 1
ATOM 560 C CA . GLU A 1 73 ? 2.983 -6.844 -14.982 1.00 88.50 73 GLU A CA 1
ATOM 561 C C . GLU A 1 73 ? 2.714 -6.453 -13.526 1.00 88.50 73 GLU A C 1
ATOM 563 O O . GLU A 1 73 ? 2.859 -5.295 -13.145 1.00 88.50 73 GLU A O 1
ATOM 568 N N . VAL A 1 74 ? 2.371 -7.444 -12.693 1.00 90.12 74 VAL A N 1
ATOM 569 C CA . VAL A 1 74 ? 2.098 -7.251 -11.261 1.00 90.12 74 VAL A CA 1
ATOM 570 C C . VAL A 1 74 ? 3.061 -8.092 -10.418 1.00 90.12 74 VAL A C 1
ATOM 572 O O . VAL A 1 74 ? 3.224 -9.300 -10.617 1.00 90.12 74 VAL A O 1
ATOM 575 N N . LYS A 1 75 ? 3.687 -7.478 -9.415 1.00 90.50 75 LYS A N 1
ATOM 576 C CA . LYS A 1 75 ? 4.680 -8.088 -8.524 1.00 90.50 75 LYS A CA 1
ATOM 577 C C . LYS A 1 75 ? 4.047 -8.559 -7.215 1.00 90.50 75 LYS A C 1
ATOM 579 O O . LYS A 1 75 ? 4.219 -7.946 -6.167 1.00 90.50 75 LYS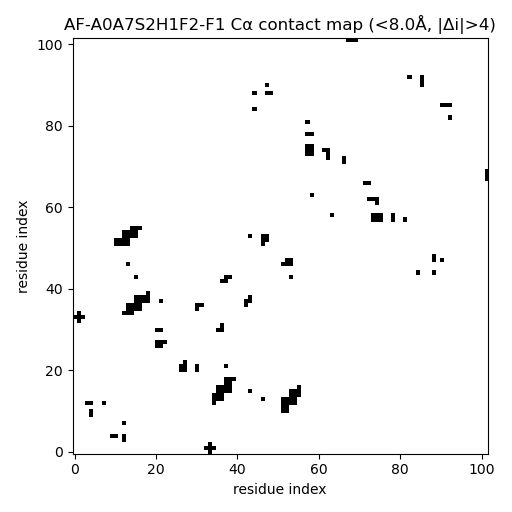 A O 1
ATOM 584 N N . LEU A 1 76 ? 3.394 -9.726 -7.242 1.00 91.25 76 LEU A N 1
ATOM 585 C CA . LEU A 1 76 ? 2.717 -10.298 -6.060 1.00 91.25 76 LEU A CA 1
ATOM 586 C C . LEU A 1 76 ? 3.457 -11.438 -5.350 1.00 91.25 76 LEU A C 1
ATOM 588 O O . LEU A 1 76 ? 3.291 -11.600 -4.143 1.00 91.25 76 LEU A O 1
ATOM 592 N N . ARG A 1 77 ? 4.293 -12.217 -6.055 1.00 88.88 77 ARG A N 1
ATOM 593 C CA . ARG A 1 77 ? 4.814 -13.525 -5.580 1.00 88.88 77 ARG A CA 1
ATOM 594 C C . ARG A 1 77 ? 5.433 -13.531 -4.173 1.00 88.88 77 ARG A C 1
ATOM 596 O O . ARG A 1 77 ? 5.450 -14.571 -3.528 1.00 88.88 77 ARG A O 1
ATOM 603 N N . LYS A 1 78 ? 5.975 -12.402 -3.709 1.00 88.81 78 LYS A N 1
ATOM 604 C CA . LYS A 1 78 ? 6.618 -12.263 -2.389 1.00 88.81 78 LYS A CA 1
ATOM 605 C C . LYS A 1 78 ? 6.038 -11.117 -1.540 1.00 88.81 78 LYS A C 1
ATOM 607 O O . LYS A 1 78 ? 6.626 -10.752 -0.527 1.00 88.81 78 LYS A O 1
ATOM 612 N N . ARG A 1 79 ? 4.904 -10.523 -1.935 1.00 89.94 79 ARG A N 1
ATOM 613 C CA . ARG A 1 79 ? 4.330 -9.306 -1.327 1.00 89.94 79 ARG A CA 1
ATOM 614 C C . ARG A 1 79 ? 3.020 -9.630 -0.591 1.00 89.94 79 ARG A C 1
ATOM 616 O O . ARG A 1 79 ? 1.944 -9.297 -1.055 1.00 89.94 79 ARG A O 1
ATOM 623 N N . PHE A 1 80 ? 3.103 -10.251 0.588 1.00 93.25 80 PHE A N 1
ATOM 624 C CA . PHE A 1 80 ? 1.917 -10.648 1.380 1.00 93.25 80 PHE A CA 1
ATOM 625 C C . PHE A 1 80 ? 1.577 -9.704 2.546 1.00 93.25 80 PHE A C 1
ATOM 627 O O . PHE A 1 80 ? 0.673 -9.988 3.330 1.00 93.25 80 PHE A O 1
ATOM 634 N N . GLY A 1 81 ? 2.307 -8.595 2.707 1.00 93.69 81 GLY A N 1
ATOM 635 C CA . GLY A 1 81 ? 2.140 -7.687 3.850 1.00 93.69 81 GLY A CA 1
ATOM 636 C C . GLY A 1 81 ? 0.719 -7.136 3.980 1.00 93.69 81 GLY A C 1
ATOM 637 O O . GLY A 1 81 ? 0.165 -7.125 5.075 1.00 93.69 81 GLY A O 1
ATOM 638 N N . PHE A 1 82 ? 0.103 -6.766 2.857 1.00 94.38 82 PHE A N 1
ATOM 639 C CA . PHE A 1 82 ? -1.267 -6.260 2.841 1.00 94.38 82 PHE A CA 1
ATOM 640 C C . PHE A 1 82 ? -2.314 -7.329 3.168 1.00 94.38 82 PHE A C 1
ATOM 642 O O . PHE A 1 82 ? -3.308 -7.023 3.816 1.00 94.38 82 PHE A O 1
ATOM 649 N N . VAL A 1 83 ? -2.070 -8.588 2.784 1.00 95.81 83 VAL A N 1
ATOM 650 C CA . VAL A 1 83 ? -2.950 -9.714 3.129 1.00 95.81 83 VAL A CA 1
ATOM 651 C C . VAL A 1 83 ? -2.916 -9.959 4.631 1.00 95.81 83 VAL A C 1
ATOM 653 O O . VAL A 1 83 ? -3.956 -10.060 5.271 1.00 95.81 83 VAL A O 1
ATOM 656 N N . LYS A 1 84 ? -1.713 -9.978 5.217 1.00 96.62 84 LYS A N 1
ATOM 657 C CA . LYS A 1 84 ? -1.539 -10.097 6.671 1.00 96.62 84 LYS A CA 1
ATOM 658 C C . LYS A 1 84 ? -2.205 -8.940 7.415 1.00 96.62 84 LYS A C 1
ATOM 660 O O . LYS A 1 84 ? -2.827 -9.163 8.447 1.00 96.62 84 LYS A O 1
ATOM 665 N N . LEU A 1 85 ? -2.085 -7.720 6.888 1.00 96.38 85 LEU A N 1
ATOM 666 C CA . LEU A 1 85 ? -2.730 -6.537 7.453 1.00 96.38 85 LEU A CA 1
ATOM 667 C C . LEU A 1 85 ? -4.261 -6.649 7.401 1.00 96.38 85 LEU A C 1
ATOM 669 O O . LEU A 1 85 ? -4.921 -6.354 8.391 1.00 96.38 85 LEU A O 1
ATOM 673 N N . ALA A 1 86 ? -4.815 -7.105 6.278 1.00 96.62 86 ALA A N 1
ATOM 674 C CA . ALA A 1 86 ? -6.252 -7.283 6.115 1.00 96.62 86 ALA A CA 1
ATOM 675 C C . ALA A 1 86 ? -6.815 -8.335 7.081 1.00 96.62 86 ALA A C 1
ATOM 677 O O . ALA A 1 86 ? -7.786 -8.059 7.779 1.00 96.62 86 ALA A O 1
ATOM 678 N N . LEU A 1 87 ? -6.145 -9.487 7.205 1.00 97.31 87 LEU A N 1
ATOM 679 C CA . LEU A 1 87 ? -6.510 -10.536 8.163 1.00 97.31 87 LEU A CA 1
ATOM 680 C C . LEU A 1 87 ? -6.477 -10.037 9.615 1.00 97.31 87 LEU A C 1
ATOM 682 O O . LEU A 1 87 ? -7.386 -10.325 10.383 1.00 97.31 87 LEU A O 1
ATOM 686 N N . ALA A 1 88 ? -5.459 -9.256 9.992 1.00 97.19 88 ALA A N 1
ATOM 687 C CA . ALA A 1 88 ? -5.327 -8.724 11.350 1.00 97.19 88 ALA A CA 1
ATOM 688 C C . ALA A 1 88 ? -6.414 -7.698 11.727 1.00 97.19 88 ALA A C 1
ATOM 690 O O . ALA A 1 88 ? -6.636 -7.446 12.910 1.00 97.19 88 ALA A O 1
ATOM 691 N N . HIS A 1 89 ? -7.068 -7.089 10.736 1.00 96.88 89 HIS A N 1
ATOM 692 C CA . HIS A 1 89 ? -8.066 -6.037 10.928 1.00 96.88 89 HIS A CA 1
ATOM 693 C C . HIS A 1 89 ? -9.478 -6.432 10.486 1.00 96.88 89 HIS A C 1
ATOM 695 O O . HIS A 1 89 ? -10.350 -5.561 10.472 1.00 96.88 89 HIS A O 1
ATOM 701 N N . ASP A 1 90 ? -9.693 -7.704 10.134 1.00 96.06 90 ASP A N 1
ATOM 702 C CA . ASP A 1 90 ? -10.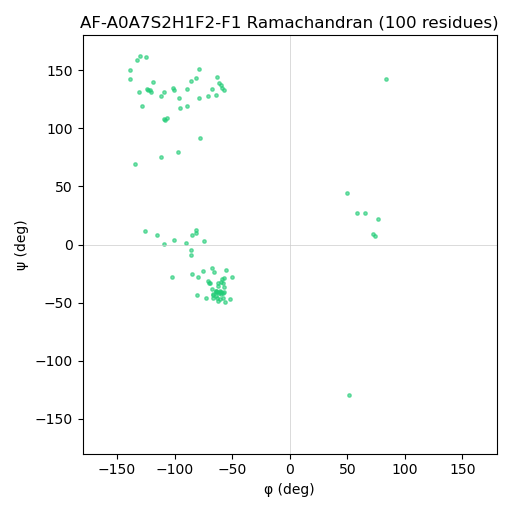951 -8.200 9.565 1.00 96.06 90 ASP A CA 1
ATOM 703 C C . ASP A 1 90 ? -11.436 -7.323 8.391 1.00 96.06 90 ASP A C 1
ATOM 705 O O . ASP A 1 90 ? -12.582 -6.881 8.306 1.00 96.06 90 ASP A O 1
ATOM 709 N N . ALA A 1 91 ? -10.497 -6.967 7.510 1.00 95.69 91 ALA A N 1
ATOM 710 C CA . ALA A 1 91 ? -10.758 -6.122 6.355 1.00 95.69 91 ALA A CA 1
ATOM 711 C C . ALA A 1 91 ? -10.899 -6.974 5.090 1.00 95.69 91 ALA A C 1
ATOM 713 O O . ALA A 1 91 ? -10.052 -7.815 4.789 1.00 95.69 91 ALA A O 1
ATOM 714 N N . ALA A 1 92 ? -11.944 -6.709 4.306 1.00 95.25 92 ALA A N 1
ATOM 715 C CA . ALA A 1 92 ? -12.117 -7.341 3.006 1.00 95.25 92 ALA A CA 1
ATOM 716 C C . ALA A 1 92 ? -11.034 -6.873 2.020 1.00 95.25 92 ALA A C 1
ATOM 718 O O . ALA A 1 92 ? -10.777 -5.674 1.881 1.00 95.25 92 ALA A O 1
ATOM 719 N N . LEU A 1 93 ? -10.432 -7.821 1.301 1.00 95.12 93 LEU A N 1
ATOM 720 C CA . LEU A 1 93 ? -9.563 -7.531 0.164 1.00 95.12 93 LEU A CA 1
ATOM 721 C C . LEU A 1 93 ? -10.404 -7.465 -1.109 1.00 95.12 93 LEU A C 1
ATOM 723 O O . LEU A 1 93 ? -11.016 -8.455 -1.500 1.00 95.12 93 LEU A O 1
ATOM 727 N N . VAL A 1 94 ? -10.400 -6.304 -1.761 1.00 93.19 94 VAL A N 1
ATOM 728 C CA . VAL A 1 94 ? -11.081 -6.088 -3.041 1.00 93.19 94 VAL A CA 1
ATOM 729 C C . VAL A 1 94 ? -10.015 -5.932 -4.126 1.00 93.19 94 VAL A C 1
ATOM 731 O O . VAL A 1 94 ? -9.312 -4.920 -4.126 1.00 93.19 94 VAL A O 1
ATOM 734 N N . PRO A 1 95 ? -9.827 -6.924 -5.014 1.00 92.31 95 PRO A N 1
ATOM 735 C CA . PRO A 1 95 ? -8.898 -6.789 -6.124 1.00 92.31 95 PRO A CA 1
ATOM 736 C C . PRO A 1 95 ? -9.457 -5.797 -7.148 1.00 92.31 95 PRO A C 1
ATOM 738 O O . PRO A 1 95 ? -10.582 -5.946 -7.620 1.00 92.31 95 PRO A O 1
ATOM 741 N N . CYS A 1 96 ? -8.646 -4.805 -7.506 1.00 89.50 96 CYS A N 1
ATOM 742 C CA . CYS A 1 96 ? -8.946 -3.843 -8.559 1.00 89.50 96 CYS A CA 1
ATOM 743 C C . CYS A 1 96 ? -7.886 -3.959 -9.652 1.00 89.50 96 CYS A C 1
ATOM 745 O O . CYS A 1 96 ? -6.699 -4.089 -9.352 1.00 89.50 96 CYS A O 1
ATOM 747 N N . TYR A 1 97 ? -8.318 -3.879 -10.905 1.00 88.94 97 TYR A N 1
ATOM 748 C CA . TYR A 1 97 ? -7.438 -3.827 -12.064 1.00 88.94 97 TYR A CA 1
ATOM 749 C C . TYR A 1 97 ? -7.763 -2.571 -12.871 1.00 88.94 97 TYR A C 1
ATOM 751 O O . TYR A 1 97 ? -8.935 -2.264 -13.089 1.00 88.94 97 TYR A O 1
ATOM 759 N N . VAL A 1 98 ? -6.728 -1.835 -13.266 1.00 84.38 98 VAL A N 1
ATOM 760 C CA . VAL A 1 98 ? -6.835 -0.616 -14.073 1.00 84.38 98 VAL A CA 1
ATOM 761 C C . VAL A 1 98 ? -5.986 -0.836 -15.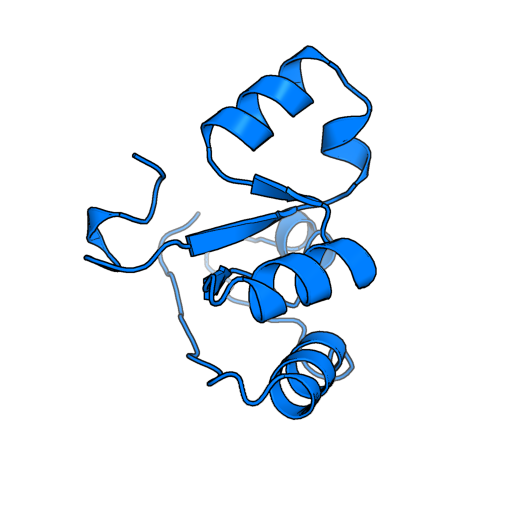317 1.00 84.38 98 VAL A C 1
ATOM 763 O O . VAL A 1 98 ? -4.863 -1.315 -15.201 1.00 84.38 98 VAL A O 1
ATOM 766 N N . PHE A 1 99 ? -6.534 -0.518 -16.487 1.00 85.88 99 PHE A N 1
ATOM 767 C CA . PHE A 1 99 ? -5.883 -0.692 -17.786 1.00 85.88 99 PHE A CA 1
ATOM 768 C C . PHE A 1 99 ? -5.851 0.634 -18.552 1.00 85.88 99 PHE A C 1
ATOM 770 O O . PHE A 1 99 ? -6.621 1.548 -18.252 1.00 85.88 99 PHE A O 1
ATOM 777 N N . GLY A 1 100 ? -4.976 0.725 -19.558 1.00 80.62 100 GLY A N 1
ATOM 778 C CA . GLY A 1 100 ? -4.815 1.937 -20.371 1.00 80.62 100 GLY A CA 1
ATOM 779 C C . GLY A 1 100 ? -4.031 3.047 -19.667 1.00 80.62 100 GLY A C 1
ATOM 780 O O . GLY A 1 100 ? -4.176 4.217 -20.007 1.00 80.62 100 GLY A O 1
ATOM 781 N N . CYS A 1 101 ? -3.226 2.695 -18.663 1.00 67.00 101 CYS A N 1
ATOM 782 C CA . CYS A 1 101 ? -2.417 3.643 -17.896 1.00 67.00 101 CYS A CA 1
ATOM 783 C C . CYS A 1 101 ? -1.094 4.043 -18.582 1.00 67.00 101 CYS A C 1
ATOM 785 O O . CYS A 1 101 ? -0.247 4.647 -17.925 1.00 67.00 101 CYS A O 1
ATOM 787 N N . VAL A 1 102 ? -0.909 3.728 -19.870 1.00 57.72 102 VAL A N 1
ATOM 788 C CA . VAL A 1 102 ? 0.299 4.020 -20.665 1.00 57.72 102 VAL A CA 1
ATOM 789 C C . VAL A 1 102 ? -0.079 4.311 -22.110 1.00 57.72 102 VAL A C 1
ATOM 791 O O . VAL A 1 102 ? -0.916 3.552 -22.650 1.00 57.72 102 VAL A O 1
#

pLDDT: mean 89.22, std 9.27, range [50.66, 97.38]

Secondary structure (DSSP, 8-state):
--TTTTTSTT--EEEEE-GGGGTSHHHHHHHHHTTEEE-SHHHHHHHHHTT-EEE--TTTHHHHTT-BTTB-----TT--HHHHHHHHTTPPP---------

Solvent-accessible surface area (backbone atoms only — not comparable to full-atom values): 6460 Å² total; per-residue (Å²): 124,43,96,51,40,87,83,41,72,97,56,60,66,33,35,50,40,67,62,72,48,63,74,41,70,72,53,26,53,53,34,52,69,52,39,37,44,53,57,48,66,74,53,49,53,54,40,49,76,69,72,38,45,78,44,76,60,84,34,49,70,66,36,65,75,66,60,46,82,99,53,91,76,82,57,55,96,87,56,55,65,65,58,54,51,24,66,77,64,78,44,88,85,78,92,82,87,86,80,84,92,108

Mean predicted aligned error: 4.4 Å

Foldseek 3Di:
DAPCCVVDPPAQEAEAADPVLCVDPVSVVVCVVNRYDHNDPVGLLVCLVVVHHYDYQQCHVNCVVVDDPPDDDHDDPPRCPVVVSCVVSVHDDDDDDDPPPD

InterPro domains:
  IPR007130 Diacylglycerol acyltransferase [PF03982] (14-100)

Organism: NCBI:txid156173